Protein AF-A0A2G2Z2H8-F1 (afdb_monomer)

Secondary structure (DSSP, 8-state):
---HHHHHHHHHHHHHHHHHHHHHH-TT--HHHHHHHHHHHHHHHHHHH-TTTTSS--B-TTSPBPP-HHHHHHSTTSHIIIIII----SS---------TTS-TT-----HHHHHHHTHHHHHHHHHHTTS-SSHHHHHHHHHTT-HHHHHHHHHH-

pLDDT: mean 90.85, std 6.6, range [52.53, 97.88]

Nearest PDB structures (foldseek):
  8wa1-assembly1_C  TM=9.603E-01  e=6.132E-18  Nicotiana tabacum
  8wa0-assembly1_C  TM=9.412E-01  e=1.688E-17  Nicotiana tabacum
  8ras-assembly1_D  TM=9.642E-01  e=2.245E-16  Sinapis alba
  8gzh-assembly1_D  TM=9.630E-01  e=4.480E-12  Synechocystis sp. PCC 6803
  8eoe-assembly1_D  TM=9.425E-01  e=5.033E-11  Mycobacterium tuberculosis H37Rv

Organism: Capsicum annuum (NCBI:txid4072)

Foldseek 3Di:
DDALLVVLVVQLVVLVVVLVCVVVVDPDDPVVVSVVSVVSNVLSVCCQAPQPPVVDFDADPVRHGRQHPVNLDPDCVHCCNPPVVDDDDPLDDDDDDDDDPPDDPVDDDDDPVSLCRSCVVQLLVQCVVVVVAVDSVRSVVCVVVVPVSSVVSSVVVD

Structure (mmCIF, N/CA/C/O backbone):
data_AF-A0A2G2Z2H8-F1
#
_entry.id   AF-A0A2G2Z2H8-F1
#
loop_
_atom_site.group_PDB
_atom_site.id
_atom_site.type_symbol
_atom_site.label_atom_id
_atom_site.label_alt_id
_atom_site.label_comp_id
_atom_site.label_asym_id
_atom_site.label_entity_id
_atom_site.label_seq_id
_atom_site.pdbx_PDB_ins_code
_atom_site.Cartn_x
_atom_site.Cartn_y
_atom_site.Cartn_z
_atom_site.occupancy
_atom_site.B_iso_or_equiv
_atom_site.auth_seq_id
_atom_site.auth_comp_id
_atom_site.auth_asym_id
_atom_site.auth_atom_id
_atom_site.pdbx_PDB_model_num
ATOM 1 N N . MET A 1 1 ? 16.746 -1.429 -2.600 1.00 52.53 1 MET A N 1
ATOM 2 C CA . MET A 1 1 ? 16.204 -2.271 -3.688 1.00 52.53 1 MET A CA 1
ATOM 3 C C . MET A 1 1 ? 15.647 -1.348 -4.754 1.00 52.53 1 MET A C 1
ATOM 5 O O . MET A 1 1 ? 14.758 -0.568 -4.442 1.00 52.53 1 MET A O 1
ATOM 9 N N . SER A 1 2 ? 16.244 -1.333 -5.947 1.00 74.31 2 SER A N 1
ATOM 10 C CA . SER A 1 2 ? 15.765 -0.503 -7.063 1.00 74.31 2 SER A CA 1
ATOM 11 C C . SER A 1 2 ? 14.522 -1.150 -7.677 1.00 74.31 2 SER A C 1
ATOM 13 O O . SER A 1 2 ? 14.446 -2.376 -7.713 1.00 74.31 2 SER A O 1
ATOM 15 N N . SER A 1 3 ? 13.543 -0.361 -8.124 1.00 88.50 3 SER A N 1
ATOM 16 C CA . SER A 1 3 ? 12.382 -0.909 -8.832 1.00 88.50 3 SER A CA 1
ATOM 17 C C . SER A 1 3 ? 12.806 -1.510 -10.178 1.00 88.50 3 SER A C 1
ATOM 19 O O . SER A 1 3 ? 13.780 -1.056 -10.780 1.00 88.50 3 SER A O 1
ATOM 21 N N . ASP A 1 4 ? 12.052 -2.498 -10.668 1.00 91.94 4 ASP A N 1
ATOM 22 C CA . ASP A 1 4 ? 12.269 -3.089 -11.999 1.00 91.94 4 ASP A CA 1
ATOM 23 C C . ASP A 1 4 ? 12.247 -1.994 -13.093 1.00 91.94 4 ASP A C 1
ATOM 25 O O . ASP A 1 4 ? 13.090 -1.980 -13.985 1.00 91.94 4 ASP A O 1
ATOM 29 N N . ILE A 1 5 ? 11.363 -0.997 -12.946 1.00 94.06 5 ILE A N 1
ATOM 30 C CA . ILE A 1 5 ? 11.246 0.177 -13.828 1.00 94.06 5 ILE A CA 1
ATOM 31 C C . ILE A 1 5 ? 12.545 0.989 -13.879 1.00 94.06 5 ILE A C 1
ATOM 33 O O . ILE A 1 5 ? 12.973 1.397 -14.954 1.00 94.06 5 ILE A O 1
ATOM 37 N N . ASN A 1 6 ? 13.198 1.217 -12.737 1.00 94.94 6 ASN A N 1
ATOM 38 C CA . ASN A 1 6 ? 14.450 1.974 -12.699 1.00 94.94 6 ASN A CA 1
ATOM 39 C C . ASN A 1 6 ? 15.567 1.262 -13.470 1.00 94.94 6 ASN A C 1
ATOM 41 O O . ASN A 1 6 ? 16.405 1.924 -14.077 1.00 94.94 6 ASN A O 1
ATOM 45 N N . GLU A 1 7 ? 15.592 -0.071 -13.444 1.00 93.75 7 GLU A N 1
ATOM 46 C CA . GLU A 1 7 ? 16.585 -0.846 -14.187 1.00 93.75 7 GLU A CA 1
ATOM 47 C C . GLU A 1 7 ? 16.336 -0.768 -15.699 1.00 93.75 7 GLU A C 1
ATOM 49 O O . GLU A 1 7 ? 17.261 -0.512 -16.472 1.00 93.75 7 GLU A O 1
ATOM 54 N N . LEU A 1 8 ? 15.071 -0.863 -16.116 1.00 94.88 8 LEU A N 1
ATOM 55 C CA . LEU A 1 8 ? 14.672 -0.646 -17.508 1.00 94.88 8 LEU A CA 1
ATOM 56 C C . LEU A 1 8 ? 15.008 0.785 -17.978 1.00 94.88 8 LEU A C 1
ATOM 58 O O . LEU A 1 8 ? 15.572 0.960 -19.057 1.00 94.88 8 LEU A O 1
ATOM 62 N N . TYR A 1 9 ? 14.779 1.806 -17.144 1.00 96.50 9 TYR A N 1
ATOM 63 C CA . TYR A 1 9 ? 15.171 3.190 -17.445 1.00 96.50 9 TYR A CA 1
ATOM 64 C C . TYR A 1 9 ? 16.679 3.370 -17.600 1.00 96.50 9 TYR A C 1
ATOM 66 O O . TYR A 1 9 ? 17.123 4.017 -18.548 1.00 96.50 9 TYR A O 1
ATOM 74 N N . ARG A 1 10 ? 17.483 2.805 -16.691 1.00 96.38 10 ARG A N 1
ATOM 75 C CA . ARG A 1 10 ? 18.950 2.872 -16.791 1.00 96.38 10 ARG A CA 1
ATOM 76 C C . ARG A 1 10 ? 19.442 2.300 -18.109 1.00 96.38 10 ARG A C 1
ATOM 78 O O . ARG A 1 10 ? 20.347 2.869 -18.711 1.00 96.38 10 ARG A O 1
ATOM 85 N N . ARG A 1 11 ? 18.828 1.213 -18.576 1.00 94.56 11 ARG A N 1
ATOM 86 C CA . ARG A 1 11 ? 19.159 0.607 -19.865 1.00 94.56 11 ARG A CA 1
ATOM 87 C C . ARG A 1 11 ? 18.831 1.527 -21.036 1.00 94.56 11 ARG A C 1
ATOM 89 O O . ARG A 1 11 ? 19.680 1.680 -21.908 1.00 94.56 11 ARG A O 1
ATOM 96 N N . VAL A 1 12 ? 17.658 2.163 -21.040 1.00 97.19 12 VAL A N 1
ATOM 97 C CA . VAL A 1 12 ? 17.295 3.157 -22.067 1.00 97.19 12 VAL A CA 1
ATOM 98 C C . VAL A 1 12 ? 18.308 4.302 -22.088 1.00 97.19 12 VAL A C 1
ATOM 100 O O . VAL A 1 12 ? 18.856 4.612 -23.142 1.00 97.19 12 VAL A O 1
ATOM 103 N N . ILE A 1 13 ? 18.626 4.872 -20.922 1.00 97.88 13 ILE A N 1
ATOM 104 C CA . ILE A 1 13 ? 19.599 5.968 -20.794 1.00 97.88 13 ILE A CA 1
ATOM 105 C C . ILE A 1 13 ? 20.975 5.531 -21.305 1.00 97.88 13 ILE A C 1
ATOM 107 O O . ILE A 1 13 ? 21.592 6.235 -22.098 1.00 97.88 13 ILE A O 1
ATOM 111 N N . TYR A 1 14 ? 21.443 4.352 -20.897 1.00 97.50 14 TYR A N 1
ATOM 112 C CA . TYR A 1 14 ? 22.733 3.819 -21.322 1.00 97.50 14 TYR A CA 1
ATOM 113 C C . TYR A 1 14 ? 22.812 3.635 -22.844 1.00 97.50 14 TYR A C 1
ATOM 115 O O . TYR A 1 14 ? 23.786 4.064 -23.465 1.00 97.50 14 TYR A O 1
ATOM 123 N N . ARG A 1 15 ? 21.783 3.042 -23.466 1.00 97.31 15 ARG A N 1
ATOM 124 C CA . ARG A 1 15 ? 21.733 2.851 -24.925 1.00 97.31 15 ARG A CA 1
ATOM 125 C C . ARG A 1 15 ? 21.665 4.182 -25.669 1.00 97.31 15 ARG A C 1
ATOM 127 O O . ARG A 1 15 ? 22.382 4.356 -26.648 1.00 97.31 15 ARG A O 1
ATOM 134 N N . ASN A 1 16 ? 20.876 5.132 -25.172 1.00 97.56 16 ASN A N 1
ATOM 135 C CA . ASN A 1 16 ? 20.762 6.460 -25.768 1.00 97.56 16 ASN A CA 1
ATOM 136 C C . ASN A 1 16 ? 22.078 7.250 -25.695 1.00 97.56 16 ASN A C 1
ATOM 138 O O . ASN A 1 16 ? 22.490 7.857 -26.682 1.00 97.56 16 ASN A O 1
ATOM 142 N N . ASN A 1 17 ? 22.765 7.211 -24.551 1.00 96.94 17 ASN A N 1
ATOM 143 C CA . ASN A 1 17 ? 24.071 7.854 -24.402 1.00 96.94 17 ASN A CA 1
ATOM 144 C C . ASN A 1 17 ? 25.107 7.195 -25.319 1.00 96.94 17 ASN A C 1
ATOM 146 O O . ASN A 1 17 ? 25.821 7.897 -26.019 1.00 96.94 17 ASN A O 1
ATOM 150 N N . THR A 1 18 ? 25.101 5.860 -25.415 1.00 94.44 18 THR A N 1
ATOM 151 C CA . THR A 1 18 ? 25.973 5.119 -26.345 1.00 94.44 18 THR A CA 1
ATOM 152 C C . THR A 1 18 ? 25.752 5.548 -27.800 1.00 94.44 18 THR A C 1
ATOM 154 O O . THR A 1 18 ? 26.717 5.783 -28.523 1.00 94.44 18 THR A O 1
ATOM 157 N N . LEU A 1 19 ? 24.494 5.685 -28.237 1.00 94.56 19 LEU A N 1
ATOM 158 C CA . LEU A 1 19 ? 24.161 6.176 -29.579 1.00 94.56 19 LEU A CA 1
ATOM 159 C C . LEU A 1 19 ? 24.604 7.636 -29.776 1.00 94.56 19 LEU A C 1
ATOM 161 O O . LEU A 1 19 ? 25.165 7.974 -30.814 1.00 94.56 19 LEU A O 1
ATOM 165 N N . THR A 1 20 ? 24.396 8.494 -28.777 1.00 93.56 20 THR A N 1
ATOM 166 C CA . THR A 1 20 ? 24.801 9.910 -28.824 1.00 93.56 20 THR A CA 1
ATOM 167 C C . THR A 1 20 ? 26.322 10.060 -28.935 1.00 93.56 20 THR A C 1
ATOM 169 O O . THR A 1 20 ? 26.815 10.814 -29.777 1.00 93.56 20 THR A O 1
ATOM 172 N N . ASP A 1 21 ? 27.079 9.307 -28.137 1.00 91.50 21 ASP A N 1
ATOM 173 C CA . ASP A 1 21 ? 28.545 9.294 -28.159 1.00 91.50 21 ASP A CA 1
ATOM 174 C C . ASP A 1 21 ? 29.072 8.791 -29.511 1.00 91.50 21 ASP A C 1
ATOM 176 O O . ASP A 1 21 ? 30.033 9.336 -30.059 1.00 91.50 21 ASP A O 1
ATOM 180 N N . LEU A 1 22 ? 28.399 7.795 -30.096 1.00 89.81 22 LEU A N 1
ATOM 181 C CA . LEU A 1 22 ? 28.715 7.266 -31.420 1.00 89.81 22 LEU A CA 1
ATOM 182 C C . LEU A 1 22 ? 28.506 8.314 -32.524 1.00 89.81 22 LEU A C 1
ATOM 184 O O . LEU A 1 22 ? 29.362 8.494 -33.387 1.00 89.81 22 LEU A O 1
ATOM 188 N N . LEU A 1 23 ? 27.387 9.036 -32.491 1.00 88.56 23 LEU A N 1
ATOM 189 C CA . LEU A 1 23 ? 27.087 10.073 -33.482 1.00 88.56 23 LEU A CA 1
ATOM 190 C C . LEU A 1 23 ? 28.024 11.286 -33.369 1.00 88.56 23 LEU A C 1
ATOM 192 O O . LEU A 1 23 ? 28.336 11.917 -34.378 1.00 88.56 23 LEU A O 1
ATOM 196 N N . THR A 1 24 ? 28.481 11.617 -32.159 1.00 87.25 24 THR A N 1
ATOM 197 C CA . THR A 1 24 ? 29.351 12.780 -31.910 1.00 87.25 24 THR A CA 1
ATOM 198 C C . THR A 1 24 ? 30.831 12.495 -32.157 1.00 87.25 24 THR A C 1
ATOM 200 O O . THR A 1 24 ? 31.551 13.380 -32.621 1.00 87.25 24 THR A O 1
ATOM 203 N N . THR A 1 25 ? 31.296 11.275 -31.886 1.00 79.69 25 THR A N 1
ATOM 204 C CA . THR A 1 25 ? 32.726 10.933 -31.953 1.00 79.69 25 THR A CA 1
ATOM 205 C C . THR A 1 25 ? 33.174 10.537 -33.361 1.00 79.69 25 THR A C 1
ATOM 207 O O . THR A 1 25 ? 34.309 10.826 -33.748 1.00 79.69 25 THR A O 1
ATOM 210 N N . SER A 1 26 ? 32.318 9.899 -34.165 1.00 69.50 26 SER A N 1
ATOM 211 C CA . SER A 1 26 ? 32.738 9.312 -35.445 1.00 69.50 26 SER A CA 1
ATOM 212 C C . SER A 1 26 ? 32.097 9.981 -36.665 1.00 69.50 26 SER A C 1
ATOM 214 O O . SER A 1 26 ? 31.003 9.645 -37.115 1.00 69.50 26 SER A O 1
ATOM 216 N N . ARG A 1 27 ? 32.869 10.886 -37.287 1.00 65.62 27 ARG A N 1
ATOM 217 C CA . ARG A 1 27 ? 32.552 11.609 -38.539 1.00 65.62 27 ARG A CA 1
ATOM 218 C C . ARG A 1 27 ? 32.346 10.694 -39.764 1.00 65.62 27 ARG A C 1
ATOM 220 O O . ARG A 1 27 ? 31.878 11.157 -40.797 1.00 65.62 27 ARG A O 1
ATOM 227 N N . SER A 1 28 ? 32.704 9.413 -39.655 1.00 70.25 28 SER A N 1
ATOM 228 C CA . SER A 1 28 ? 32.631 8.392 -40.709 1.00 70.25 28 SER A CA 1
ATOM 229 C C . SER A 1 28 ? 32.028 7.074 -40.200 1.00 70.25 28 SER A C 1
ATOM 231 O O . SER A 1 28 ? 32.489 5.996 -40.576 1.00 70.25 28 SER A O 1
ATOM 233 N N . THR A 1 29 ? 31.055 7.135 -39.287 1.00 76.62 29 THR A N 1
ATOM 234 C CA . THR A 1 29 ? 30.386 5.917 -38.801 1.00 76.62 29 THR A CA 1
ATOM 235 C C . THR A 1 29 ? 29.575 5.281 -39.932 1.00 76.62 29 THR A C 1
ATOM 237 O O . THR A 1 29 ? 28.762 5.982 -40.539 1.00 76.62 29 THR A O 1
ATOM 240 N N . PRO A 1 30 ? 29.742 3.979 -40.227 1.00 86.12 30 PRO A N 1
ATOM 241 C CA . PRO A 1 30 ? 28.890 3.294 -41.191 1.00 86.12 30 PRO A CA 1
ATOM 242 C C . PRO A 1 30 ? 27.418 3.372 -40.771 1.00 86.12 30 PRO A C 1
ATOM 244 O O . PRO A 1 30 ? 27.093 3.107 -39.611 1.00 86.12 30 PRO A O 1
ATOM 247 N N . GLY A 1 31 ? 26.524 3.689 -41.712 1.00 85.50 31 GLY A N 1
ATOM 248 C CA . GLY A 1 31 ? 25.087 3.809 -41.432 1.00 85.50 31 GLY A CA 1
ATOM 249 C C . GLY A 1 31 ? 24.481 2.535 -40.835 1.00 85.50 31 GLY A C 1
ATOM 250 O O . GLY A 1 31 ? 23.651 2.611 -39.938 1.00 85.50 31 GLY A O 1
ATOM 251 N N . GLU A 1 32 ? 24.969 1.360 -41.240 1.00 88.62 32 GLU A N 1
ATOM 252 C CA . GLU A 1 32 ? 24.554 0.064 -40.682 1.00 88.62 32 GLU A CA 1
ATOM 253 C C . GLU A 1 32 ? 24.781 -0.031 -39.168 1.00 88.62 32 GLU A C 1
ATOM 255 O O . GLU A 1 32 ? 23.958 -0.580 -38.436 1.00 88.62 32 GLU A O 1
ATOM 260 N N . LEU A 1 33 ? 25.886 0.532 -38.677 1.00 88.44 33 LEU A N 1
ATOM 261 C CA . LEU A 1 33 ? 26.219 0.485 -37.260 1.00 88.44 33 LEU A CA 1
ATOM 262 C C . LEU A 1 33 ? 25.338 1.441 -36.445 1.00 88.44 33 LEU A C 1
ATOM 264 O O . LEU A 1 33 ? 24.953 1.104 -35.325 1.00 88.44 33 LEU A O 1
ATOM 268 N N . VAL A 1 34 ? 24.965 2.584 -37.027 1.00 90.25 34 VAL A N 1
ATOM 269 C CA . VAL A 1 34 ? 23.974 3.504 -36.446 1.00 90.25 34 VAL A CA 1
ATOM 270 C C . VAL A 1 34 ? 22.613 2.815 -36.346 1.00 90.25 34 VAL A C 1
ATOM 272 O O . VAL A 1 34 ? 22.058 2.745 -35.253 1.00 90.25 34 VAL A O 1
ATOM 275 N N . MET A 1 35 ? 22.142 2.198 -37.435 1.00 91.94 35 MET A N 1
ATOM 276 C CA . MET A 1 35 ? 20.877 1.448 -37.467 1.00 91.94 35 MET A CA 1
ATOM 277 C C . MET A 1 35 ? 20.832 0.336 -36.407 1.00 91.94 35 MET A C 1
ATOM 279 O O . MET A 1 35 ? 19.809 0.122 -35.755 1.00 91.94 35 MET A O 1
ATOM 283 N N . CYS A 1 36 ? 21.950 -0.364 -36.186 1.00 93.12 36 CYS A N 1
ATOM 284 C CA . CYS A 1 36 ? 22.059 -1.363 -35.121 1.00 93.12 36 CYS A CA 1
ATOM 285 C C . CYS A 1 36 ? 21.905 -0.753 -33.717 1.00 93.12 36 CYS A C 1
ATOM 287 O O . CYS A 1 36 ? 21.231 -1.342 -32.873 1.00 93.12 36 CYS A O 1
ATOM 289 N N . GLN A 1 37 ? 22.505 0.411 -33.444 1.00 93.81 37 GLN A N 1
ATOM 290 C CA . GLN A 1 37 ? 22.363 1.082 -32.144 1.00 93.81 37 GLN A CA 1
ATOM 291 C C . GLN A 1 37 ? 20.958 1.660 -31.943 1.00 93.81 37 GLN A C 1
ATOM 293 O O . GLN A 1 37 ? 20.397 1.516 -30.858 1.00 93.81 37 GLN A O 1
ATOM 298 N N . GLU A 1 38 ? 20.361 2.242 -32.983 1.00 95.06 38 GLU A N 1
ATOM 299 C CA . GLU A 1 38 ? 18.968 2.705 -32.964 1.00 95.06 38 GLU A CA 1
ATOM 300 C C . GLU A 1 38 ? 18.009 1.560 -32.633 1.00 95.06 38 GLU A C 1
ATOM 302 O O . GLU A 1 38 ? 17.154 1.702 -31.757 1.00 95.06 38 GLU A O 1
ATOM 307 N N . LYS A 1 39 ? 18.212 0.381 -33.237 1.00 94.62 39 LYS A N 1
ATOM 308 C CA . LYS A 1 39 ? 17.435 -0.821 -32.914 1.00 94.62 39 LYS A CA 1
ATOM 309 C C . LYS A 1 39 ? 17.558 -1.209 -31.437 1.00 94.62 39 LYS A C 1
ATOM 311 O O . LYS A 1 39 ? 16.550 -1.501 -30.804 1.00 94.62 39 LYS A O 1
ATOM 316 N N . LEU A 1 40 ? 18.759 -1.162 -30.857 1.00 94.50 40 LEU A N 1
ATOM 317 C CA . LEU A 1 40 ? 18.963 -1.473 -29.434 1.00 94.50 40 LEU A CA 1
ATOM 318 C C . LEU A 1 40 ? 18.294 -0.457 -28.495 1.00 94.50 40 LEU A C 1
ATOM 320 O O . LEU A 1 40 ? 17.874 -0.828 -27.394 1.00 94.50 40 LEU A O 1
ATOM 324 N N . VAL A 1 41 ? 18.214 0.815 -28.896 1.00 96.25 41 VAL A N 1
ATOM 325 C CA . VAL A 1 41 ? 17.449 1.836 -28.163 1.00 96.25 41 VAL A CA 1
ATOM 326 C C . VAL A 1 41 ? 15.954 1.534 -28.260 1.00 96.25 41 VAL A C 1
ATOM 328 O O . VAL A 1 41 ? 15.287 1.525 -27.226 1.00 96.25 41 VAL A O 1
ATOM 331 N N . GLN A 1 42 ? 15.446 1.213 -29.454 1.00 95.06 42 GLN A N 1
ATOM 332 C CA . GLN A 1 42 ? 14.044 0.840 -29.659 1.00 95.06 42 GLN A CA 1
ATOM 333 C C . GLN A 1 42 ? 13.658 -0.370 -28.801 1.00 95.06 42 GLN A C 1
ATOM 335 O O . GLN A 1 42 ? 12.697 -0.298 -28.044 1.00 95.06 42 GLN A O 1
ATOM 340 N N . GLU A 1 43 ? 14.454 -1.441 -28.825 1.00 93.69 43 GLU A N 1
ATOM 341 C CA . GLU A 1 43 ? 14.233 -2.634 -27.997 1.00 93.69 43 GLU A CA 1
ATOM 342 C C . GLU A 1 43 ? 14.213 -2.304 -26.496 1.00 93.69 43 GLU A C 1
ATOM 344 O O . GLU A 1 43 ? 13.396 -2.839 -25.743 1.00 93.69 43 GLU A O 1
ATOM 349 N N . ALA A 1 44 ? 15.085 -1.400 -26.035 1.00 94.50 44 ALA A N 1
ATOM 350 C CA . ALA A 1 44 ? 15.096 -0.973 -24.638 1.00 94.50 44 ALA A CA 1
ATOM 351 C C . ALA A 1 44 ? 13.828 -0.186 -24.257 1.00 94.50 44 ALA A C 1
ATOM 353 O O . ALA A 1 44 ? 13.310 -0.374 -23.153 1.00 94.50 44 ALA A O 1
ATOM 354 N N . VAL A 1 45 ? 13.324 0.669 -25.153 1.00 96.00 45 VAL A N 1
ATOM 355 C CA . VAL A 1 45 ? 12.082 1.432 -24.949 1.00 96.00 45 VAL A CA 1
ATOM 356 C C . VAL A 1 45 ? 10.862 0.511 -24.989 1.00 96.00 45 VAL A C 1
ATOM 358 O O . VAL A 1 45 ? 10.023 0.597 -24.091 1.00 96.00 45 VAL A O 1
ATOM 361 N N . ASP A 1 46 ? 10.798 -0.413 -25.949 1.00 94.94 46 ASP A N 1
ATOM 362 C CA . ASP A 1 46 ? 9.732 -1.417 -26.043 1.00 94.94 46 ASP A CA 1
ATOM 363 C C . ASP A 1 46 ? 9.659 -2.227 -24.746 1.00 94.94 46 ASP A C 1
ATOM 365 O O . ASP A 1 46 ? 8.603 -2.315 -24.131 1.00 94.94 46 ASP A O 1
ATOM 369 N N . THR A 1 47 ? 10.806 -2.712 -24.255 1.00 94.44 47 THR A N 1
ATOM 370 C CA . THR A 1 47 ? 10.895 -3.465 -22.992 1.00 94.44 47 THR A CA 1
ATOM 371 C C . THR A 1 47 ? 10.397 -2.652 -21.787 1.00 94.44 47 THR A C 1
ATOM 373 O O . THR A 1 47 ? 9.757 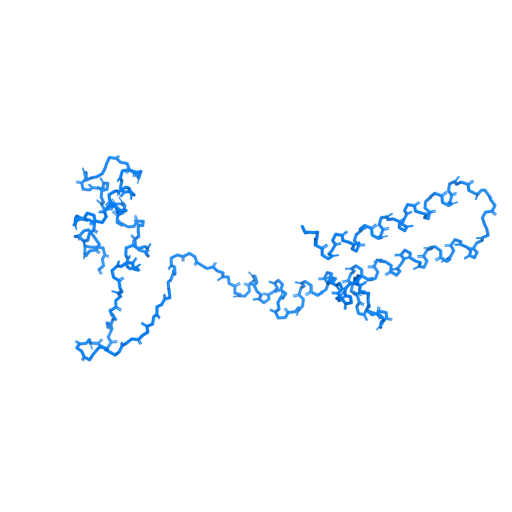-3.196 -20.881 1.00 94.44 47 THR A O 1
ATOM 376 N N . LEU A 1 48 ? 10.691 -1.346 -21.744 1.00 95.31 48 LEU A N 1
ATOM 377 C CA . LEU A 1 48 ? 10.247 -0.447 -20.674 1.00 95.31 48 LEU A CA 1
ATOM 378 C C . LEU A 1 48 ? 8.719 -0.277 -20.669 1.00 95.31 48 LEU A C 1
ATOM 380 O O . LEU A 1 48 ? 8.102 -0.299 -19.596 1.00 95.31 48 LEU A O 1
ATOM 384 N N . LEU A 1 49 ? 8.116 -0.104 -21.847 1.00 94.94 49 LEU A N 1
ATOM 385 C CA . LEU A 1 49 ? 6.674 0.096 -22.004 1.00 94.94 49 LEU A CA 1
ATOM 386 C C . LEU A 1 49 ? 5.904 -1.212 -21.814 1.00 94.94 49 LEU A C 1
ATOM 388 O O . LEU A 1 49 ? 4.989 -1.279 -20.988 1.00 94.94 49 LEU A O 1
ATOM 392 N N . ASP A 1 50 ? 6.311 -2.254 -22.528 1.00 93.62 50 ASP A N 1
ATOM 393 C CA . ASP A 1 50 ? 5.770 -3.600 -22.431 1.00 93.62 50 ASP A CA 1
ATOM 394 C C . ASP A 1 50 ? 6.829 -4.649 -22.811 1.00 93.62 50 ASP A C 1
ATOM 396 O O . ASP A 1 50 ? 7.122 -4.926 -23.974 1.00 93.62 50 ASP A O 1
ATOM 400 N N . ASN A 1 51 ? 7.359 -5.295 -21.773 1.00 91.56 51 ASN A N 1
ATOM 401 C CA . ASN A 1 51 ? 8.366 -6.351 -21.865 1.00 91.56 51 ASN A CA 1
ATOM 402 C C . ASN A 1 51 ? 7.882 -7.583 -22.663 1.00 91.56 51 ASN A C 1
ATOM 404 O O . ASN A 1 51 ? 8.696 -8.424 -23.030 1.00 91.56 51 ASN A O 1
ATOM 408 N N . GLY A 1 52 ? 6.577 -7.718 -22.932 1.00 86.19 52 GLY A N 1
ATOM 409 C CA . GLY A 1 52 ? 5.994 -8.834 -23.678 1.00 86.19 52 GLY A CA 1
ATOM 410 C C . GLY A 1 52 ? 5.955 -8.672 -25.200 1.00 86.19 52 GLY A C 1
ATOM 411 O O . GLY A 1 52 ? 5.851 -9.687 -25.890 1.00 86.19 52 GLY A O 1
ATOM 412 N N . ILE A 1 53 ? 6.063 -7.450 -25.740 1.00 82.81 53 ILE A N 1
ATOM 413 C CA . ILE A 1 53 ? 5.771 -7.174 -27.165 1.00 82.81 53 ILE A CA 1
ATOM 414 C C . ILE A 1 53 ? 6.683 -7.959 -28.112 1.00 82.81 53 ILE A C 1
ATOM 416 O O . ILE A 1 53 ? 6.225 -8.497 -29.117 1.00 82.81 53 ILE A O 1
ATOM 420 N N . GLN A 1 54 ? 7.973 -8.054 -27.794 1.00 75.75 54 GLN A N 1
ATOM 421 C CA . GLN A 1 54 ? 8.965 -8.678 -28.675 1.00 75.75 54 GLN A CA 1
ATOM 422 C C . GLN A 1 54 ? 9.063 -10.208 -28.514 1.00 75.75 54 GLN A C 1
ATOM 424 O O . GLN A 1 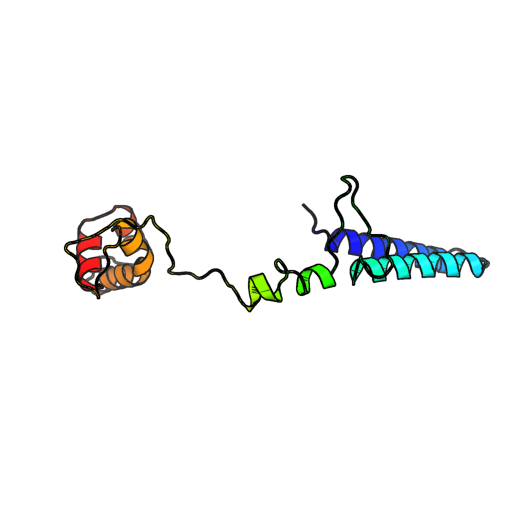54 ? 9.946 -10.842 -29.090 1.00 75.75 54 GLN A O 1
ATOM 429 N N . GLY A 1 55 ? 8.186 -10.828 -27.715 1.00 76.19 55 GLY A N 1
ATOM 430 C CA . GLY A 1 55 ? 8.148 -12.276 -27.470 1.00 76.19 55 GLY A CA 1
ATOM 431 C C . GLY A 1 55 ? 9.240 -12.803 -26.527 1.00 76.19 55 GLY A C 1
ATOM 432 O O . GLY A 1 55 ? 8.982 -13.727 -25.752 1.00 76.19 55 GLY A O 1
ATOM 433 N N . GLN A 1 56 ? 10.439 -12.209 -26.520 1.00 83.31 56 GLN A N 1
ATOM 434 C CA . GLN A 1 56 ? 11.496 -12.542 -25.564 1.00 83.31 56 GLN A CA 1
ATOM 435 C C . GLN A 1 56 ? 11.447 -11.624 -24.338 1.00 83.31 56 GLN A C 1
ATOM 437 O O . GLN A 1 56 ? 11.915 -10.491 -24.364 1.00 83.31 56 GLN A O 1
ATOM 442 N N . LEU A 1 57 ? 10.937 -12.160 -23.228 1.00 88.56 57 LEU A N 1
ATOM 443 C CA . LEU A 1 57 ? 10.879 -11.446 -21.954 1.00 88.56 57 LEU A CA 1
ATOM 444 C C . LEU A 1 57 ? 12.281 -11.183 -21.398 1.00 88.56 57 LEU A C 1
ATOM 446 O O . LEU A 1 57 ? 13.044 -12.120 -21.136 1.00 88.56 57 LEU A O 1
ATOM 450 N N . MET A 1 58 ? 12.578 -9.921 -21.117 1.00 88.19 58 MET A N 1
ATOM 451 C CA . MET A 1 58 ? 13.802 -9.527 -20.439 1.00 88.19 58 MET A CA 1
ATOM 452 C C . MET A 1 58 ? 13.754 -9.914 -18.955 1.00 88.19 58 MET A C 1
ATOM 454 O O . MET A 1 58 ? 12.756 -9.689 -18.257 1.00 88.19 58 MET A O 1
ATOM 458 N N . ARG A 1 59 ? 14.855 -10.497 -18.471 1.00 91.94 59 ARG A N 1
ATOM 459 C CA . ARG A 1 59 ? 15.002 -11.035 -17.113 1.00 91.94 59 ARG A CA 1
ATOM 460 C C . ARG A 1 59 ? 16.240 -10.478 -16.425 1.00 91.94 59 ARG A C 1
ATOM 462 O O . ARG A 1 59 ? 17.192 -10.078 -17.094 1.00 91.94 59 ARG A O 1
ATOM 469 N N . ASP A 1 60 ? 16.213 -10.468 -15.101 1.00 88.94 60 ASP A N 1
ATOM 470 C CA . ASP A 1 60 ? 17.368 -10.147 -14.271 1.00 88.94 60 ASP A CA 1
ATOM 471 C C . ASP A 1 60 ? 18.353 -11.330 -14.164 1.00 88.94 60 ASP A C 1
ATOM 473 O O . ASP A 1 60 ? 18.126 -12.420 -14.700 1.00 88.94 60 ASP A O 1
ATOM 477 N N . GLY A 1 61 ? 19.457 -11.126 -13.437 1.00 86.88 61 GLY A N 1
ATOM 478 C CA . GLY A 1 61 ? 20.463 -12.167 -13.184 1.00 86.88 61 GLY A CA 1
ATOM 479 C C . GLY A 1 61 ? 19.957 -13.362 -12.362 1.00 86.88 61 GLY A C 1
ATOM 480 O O . GLY A 1 61 ? 20.616 -14.397 -12.325 1.00 86.88 61 GLY A O 1
ATOM 481 N N . HIS A 1 62 ? 18.782 -13.252 -11.739 1.00 90.31 62 HIS A N 1
ATOM 482 C CA . HIS A 1 62 ? 18.106 -14.325 -11.008 1.00 90.31 62 HIS A CA 1
ATOM 483 C C . HIS A 1 62 ? 16.969 -14.958 -11.822 1.00 90.31 62 HIS A C 1
ATOM 485 O O . HIS A 1 62 ? 16.140 -15.680 -11.266 1.00 90.31 62 HIS A O 1
ATOM 491 N N . ASN A 1 63 ? 16.928 -14.717 -13.138 1.00 88.75 63 ASN A N 1
ATOM 492 C CA . ASN A 1 63 ? 15.916 -15.237 -14.057 1.00 88.75 63 ASN A CA 1
ATOM 493 C C . ASN A 1 63 ? 14.483 -14.743 -13.757 1.00 88.75 63 ASN A C 1
ATOM 495 O O . ASN A 1 63 ? 13.508 -15.313 -14.259 1.00 88.75 63 ASN A O 1
ATOM 499 N N . LYS A 1 64 ? 14.328 -13.677 -12.967 1.00 91.44 64 LYS A N 1
ATOM 500 C CA . LYS A 1 64 ? 13.045 -13.015 -12.723 1.00 91.44 64 LYS A CA 1
ATOM 501 C C . LYS A 1 64 ? 12.773 -12.033 -13.861 1.00 91.44 64 LYS A C 1
ATOM 503 O O . LYS A 1 64 ? 13.610 -11.211 -14.216 1.00 91.44 64 LYS A O 1
ATOM 508 N N . VAL A 1 65 ? 11.569 -12.105 -14.419 1.00 91.88 65 VAL A N 1
ATOM 509 C CA . VAL A 1 65 ? 11.109 -11.196 -15.478 1.00 91.88 65 VAL A CA 1
ATOM 510 C C . VAL A 1 65 ? 10.918 -9.786 -14.914 1.00 91.88 65 VAL A C 1
ATOM 512 O O . VAL A 1 65 ? 10.259 -9.612 -13.883 1.00 91.88 65 VAL A O 1
ATOM 515 N N . TYR A 1 66 ? 11.469 -8.781 -15.598 1.00 92.81 66 TYR A N 1
ATOM 516 C CA . TYR A 1 66 ? 11.250 -7.382 -15.234 1.00 92.81 66 TYR A CA 1
ATOM 517 C C . TYR A 1 66 ? 9.797 -6.972 -15.486 1.00 92.81 66 TYR A C 1
ATOM 519 O O . TYR A 1 66 ? 9.221 -7.290 -16.528 1.00 92.81 66 TYR A O 1
ATOM 527 N N . LYS A 1 67 ? 9.210 -6.231 -14.542 1.00 92.81 67 LYS A N 1
ATOM 528 C CA . LYS A 1 67 ? 7.888 -5.621 -14.714 1.00 92.81 67 LYS A CA 1
ATOM 529 C C . LYS A 1 67 ? 8.000 -4.296 -15.470 1.00 92.81 67 LYS A C 1
ATOM 531 O O . LYS A 1 67 ? 8.627 -3.362 -14.973 1.00 92.81 67 LYS A O 1
ATOM 536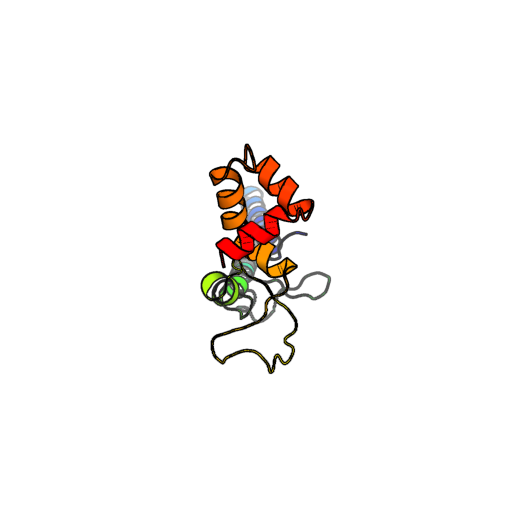 N N . SER A 1 68 ? 7.353 -4.231 -16.629 1.00 93.75 68 SER A N 1
ATOM 537 C CA . SER A 1 68 ? 7.202 -3.021 -17.451 1.00 93.75 68 SER A CA 1
ATOM 538 C C . SER A 1 68 ? 6.063 -2.120 -16.955 1.00 93.75 68 SER A C 1
ATOM 540 O O . SER A 1 68 ? 5.320 -2.491 -16.037 1.00 93.75 68 SER A O 1
ATOM 542 N N . PHE A 1 69 ? 5.883 -0.951 -17.577 1.00 93.38 69 PHE A N 1
ATOM 543 C CA . PHE A 1 69 ? 4.760 -0.056 -17.278 1.00 93.38 69 PHE A CA 1
ATOM 544 C C . PHE A 1 69 ? 3.392 -0.711 -17.483 1.00 93.38 69 PHE A C 1
ATOM 546 O O . PHE A 1 69 ? 2.529 -0.592 -16.611 1.00 93.38 69 PHE A O 1
ATOM 553 N N . SER A 1 70 ? 3.206 -1.451 -18.574 1.00 91.88 70 SER A N 1
ATOM 554 C CA . SER A 1 70 ? 1.938 -2.136 -18.852 1.00 91.88 70 SER A CA 1
ATOM 555 C C . SER A 1 70 ? 1.605 -3.147 -17.750 1.00 91.88 70 SER A C 1
ATOM 557 O O . SER A 1 70 ? 0.492 -3.164 -17.218 1.00 91.88 70 SER A O 1
ATOM 559 N N . ASN A 1 71 ? 2.607 -3.890 -17.256 1.00 89.69 71 ASN A N 1
ATOM 560 C CA . ASN A 1 71 ? 2.405 -4.831 -16.147 1.00 89.69 71 ASN A CA 1
ATOM 561 C C . ASN A 1 71 ? 2.011 -4.145 -14.830 1.00 89.69 71 ASN A C 1
ATOM 563 O O . ASN A 1 71 ? 1.296 -4.747 -14.022 1.00 89.69 71 ASN A O 1
ATOM 567 N N . VAL A 1 72 ? 2.476 -2.914 -14.600 1.00 90.25 72 VAL A N 1
ATOM 568 C CA . VAL A 1 72 ? 2.119 -2.108 -13.419 1.00 90.25 72 VAL A CA 1
ATOM 569 C C . VAL A 1 72 ? 0.648 -1.691 -13.457 1.00 90.25 72 VAL A C 1
ATOM 571 O O . VAL A 1 72 ? 0.068 -1.462 -12.396 1.00 90.25 72 VAL A O 1
ATOM 574 N N . ILE A 1 73 ? 0.030 -1.615 -14.635 1.00 89.25 73 ILE A N 1
ATOM 575 C CA . ILE A 1 73 ? -1.357 -1.169 -14.802 1.00 89.25 73 ILE A CA 1
ATOM 576 C C . ILE A 1 73 ? -2.325 -2.359 -14.873 1.00 89.25 73 ILE A C 1
ATOM 578 O O . ILE A 1 73 ? -3.250 -2.417 -14.064 1.00 89.25 73 ILE A O 1
ATOM 582 N N . GLU A 1 74 ? -2.105 -3.308 -15.785 1.00 84.12 74 GLU A N 1
ATOM 583 C CA . GLU A 1 74 ? -3.121 -4.293 -16.214 1.00 84.12 74 GLU A CA 1
ATOM 584 C C . GLU A 1 74 ? -3.262 -5.528 -15.311 1.00 84.12 74 GLU A C 1
ATOM 586 O O . GLU A 1 74 ? -4.254 -6.253 -15.369 1.00 84.12 74 GLU A O 1
ATOM 591 N N . SER A 1 75 ? -2.279 -5.802 -14.456 1.00 75.69 75 SER A N 1
ATOM 592 C CA . SER A 1 75 ? -2.276 -7.037 -13.665 1.00 75.69 75 SER A CA 1
ATOM 593 C C . SER A 1 75 ? -3.343 -7.033 -12.557 1.00 75.69 75 SER A C 1
ATOM 595 O O . SER A 1 75 ? -3.733 -5.986 -12.045 1.00 75.69 75 SER A O 1
ATOM 597 N N . LYS A 1 76 ? -3.723 -8.217 -12.045 1.00 83.12 76 LYS A N 1
ATOM 598 C CA . LYS A 1 76 ? -4.484 -8.326 -10.776 1.00 83.12 76 LYS A CA 1
ATOM 599 C C . LYS A 1 76 ? -3.761 -7.630 -9.616 1.00 83.12 76 LYS A C 1
ATOM 601 O O . LYS A 1 76 ? -4.412 -7.043 -8.764 1.00 83.12 76 LYS A O 1
ATOM 606 N N . LYS A 1 77 ? -2.422 -7.685 -9.632 1.00 81.69 77 LYS A N 1
ATOM 607 C CA . LYS A 1 77 ? -1.527 -6.918 -8.749 1.00 81.69 77 LYS A CA 1
ATOM 608 C C . LYS A 1 77 ? -1.105 -5.553 -9.319 1.00 81.69 77 LYS A C 1
ATOM 610 O O . LYS A 1 77 ? -0.043 -5.031 -8.997 1.00 81.69 77 LYS A O 1
ATOM 615 N N . GLY A 1 78 ? -1.848 -5.063 -10.302 1.00 85.31 78 GLY A N 1
ATOM 616 C CA . GLY A 1 78 ? -1.635 -3.785 -10.960 1.00 85.31 78 GLY A CA 1
ATOM 617 C C . GLY A 1 78 ? -2.382 -2.677 -10.232 1.00 85.31 78 GLY A C 1
ATOM 618 O O . GLY A 1 78 ? -3.272 -2.923 -9.413 1.00 85.31 78 GLY A O 1
ATOM 619 N N . ARG A 1 79 ? -2.036 -1.432 -10.554 1.00 88.19 79 ARG A N 1
ATOM 620 C CA . ARG A 1 79 ? -2.572 -0.242 -9.884 1.00 88.19 79 ARG A CA 1
ATOM 621 C C . ARG A 1 79 ? -4.086 -0.125 -9.988 1.00 88.19 79 ARG A C 1
ATOM 623 O O . ARG A 1 79 ? -4.709 0.363 -9.050 1.00 88.19 79 ARG A O 1
ATOM 630 N N . PHE A 1 80 ? -4.684 -0.568 -11.091 1.00 86.88 80 PHE A N 1
ATOM 631 C CA . PHE A 1 80 ? -6.130 -0.473 -11.254 1.00 86.88 80 PHE A CA 1
ATOM 632 C C . PHE A 1 80 ? -6.863 -1.311 -10.194 1.00 86.88 80 PHE A C 1
ATOM 634 O O . PHE A 1 80 ? -7.663 -0.791 -9.418 1.00 86.88 80 PHE A O 1
ATOM 641 N N . CYS A 1 81 ? -6.515 -2.591 -10.083 1.00 86.00 81 CYS A N 1
ATOM 642 C CA . CYS A 1 81 ? -7.168 -3.507 -9.154 1.00 86.00 81 CYS A CA 1
ATOM 643 C C . CYS A 1 81 ? -6.752 -3.280 -7.691 1.00 86.00 81 CYS A C 1
ATOM 645 O O . CYS A 1 81 ? -7.616 -3.229 -6.819 1.00 86.00 81 CYS A O 1
ATOM 647 N N . GLU A 1 82 ? -5.455 -3.122 -7.408 1.00 85.69 82 GLU A N 1
ATOM 648 C CA . GLU A 1 82 ? -4.955 -3.038 -6.024 1.00 85.69 82 GLU A CA 1
ATOM 649 C C . GLU A 1 82 ? -5.045 -1.646 -5.400 1.00 85.69 82 GLU A C 1
ATOM 651 O O . GLU A 1 82 ? -4.992 -1.541 -4.179 1.00 85.69 82 GLU A O 1
ATOM 656 N N . THR A 1 83 ? -5.095 -0.578 -6.201 1.00 85.38 83 THR A N 1
ATOM 657 C CA . THR A 1 83 ? -5.018 0.798 -5.681 1.00 85.38 83 THR A CA 1
ATOM 658 C C . THR A 1 83 ? -6.247 1.634 -6.009 1.00 85.38 83 THR A C 1
ATOM 660 O O . THR A 1 83 ? -6.578 2.533 -5.238 1.00 85.38 83 THR A O 1
ATOM 663 N N . LEU A 1 84 ? -6.911 1.403 -7.146 1.00 87.00 84 LEU A N 1
ATOM 664 C CA . LEU A 1 84 ? -8.103 2.176 -7.510 1.00 87.00 84 LEU A CA 1
ATOM 665 C C . LEU A 1 84 ? -9.391 1.515 -7.013 1.00 87.00 84 LEU A C 1
ATOM 667 O O . LEU A 1 84 ? -10.206 2.207 -6.408 1.00 87.00 84 LEU A O 1
ATOM 671 N N . LEU A 1 85 ? -9.561 0.206 -7.229 1.00 90.00 85 LEU A N 1
ATOM 672 C CA . LEU A 1 85 ? -10.775 -0.519 -6.826 1.00 90.00 85 LEU A CA 1
ATOM 673 C C . LEU A 1 85 ? -10.775 -0.931 -5.349 1.00 90.00 85 LEU A C 1
ATOM 675 O O . LEU A 1 85 ? -11.797 -0.820 -4.676 1.00 90.00 85 LEU A O 1
ATOM 679 N N . GLY A 1 86 ? -9.638 -1.412 -4.847 1.00 87.62 86 GLY A N 1
ATOM 680 C CA . GLY A 1 86 ? -9.431 -1.722 -3.435 1.00 87.62 86 GLY A CA 1
ATOM 681 C C . GLY A 1 86 ? -8.456 -0.734 -2.812 1.00 87.62 86 GLY A C 1
ATOM 682 O O . GLY A 1 86 ? -7.474 -0.353 -3.442 1.00 87.62 86 GLY A O 1
ATOM 683 N N . LYS A 1 87 ? -8.715 -0.313 -1.573 1.00 90.75 87 LYS A N 1
ATOM 684 C CA . LYS A 1 87 ? -7.771 0.484 -0.785 1.00 90.75 87 LYS A CA 1
ATOM 685 C C . LYS A 1 87 ? -7.743 -0.013 0.645 1.00 90.75 87 LYS A C 1
ATOM 687 O O . LYS A 1 87 ? -8.759 -0.446 1.182 1.00 90.75 87 LYS A O 1
ATOM 692 N N . GLN A 1 88 ? -6.571 0.086 1.258 1.00 91.81 88 GLN A N 1
ATOM 693 C CA . GLN A 1 88 ? -6.474 -0.016 2.703 1.00 91.81 88 GLN A CA 1
ATOM 694 C C . GLN A 1 88 ? -7.166 1.201 3.322 1.00 91.81 88 GLN A C 1
ATOM 696 O O . GLN A 1 88 ? -6.988 2.324 2.846 1.00 91.81 88 GLN A O 1
ATOM 701 N N . VAL A 1 89 ? -7.983 0.955 4.342 1.00 94.25 89 VAL A N 1
ATOM 702 C CA . VAL A 1 89 ? -8.804 1.975 4.996 1.00 94.25 89 VAL A CA 1
ATOM 703 C C . VAL A 1 89 ? -8.462 2.061 6.477 1.00 94.25 89 VAL A C 1
ATOM 705 O O . VAL A 1 89 ? -8.260 1.039 7.138 1.00 94.25 89 VAL A O 1
ATOM 708 N N . ASP A 1 90 ? -8.415 3.288 6.987 1.00 95.25 90 ASP A N 1
ATOM 709 C CA . ASP A 1 90 ? -8.307 3.559 8.419 1.00 95.25 90 ASP A CA 1
ATOM 710 C C . ASP A 1 90 ? -9.622 3.223 9.137 1.00 95.25 90 ASP A C 1
ATOM 712 O O . ASP A 1 90 ? -10.653 3.005 8.498 1.00 95.25 90 ASP A O 1
ATOM 716 N N . TYR A 1 91 ? -9.589 3.188 10.473 1.00 94.38 91 TYR A N 1
ATOM 717 C CA . TYR A 1 91 ? -10.740 2.815 11.310 1.00 94.38 91 TYR A CA 1
ATOM 718 C C . TYR A 1 91 ? -11.31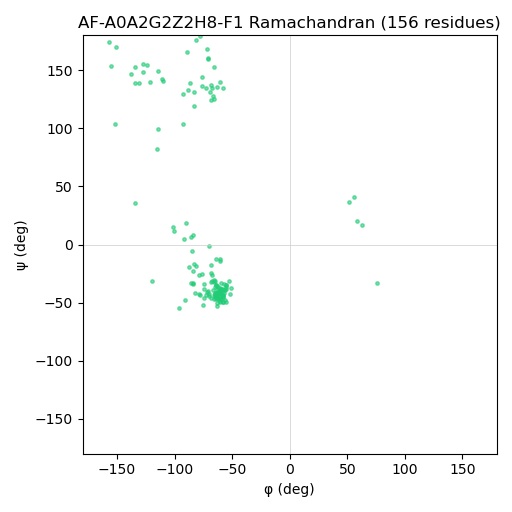3 1.434 10.950 1.00 94.38 91 TYR A C 1
ATOM 720 O O . TYR A 1 91 ? -12.525 1.228 10.905 1.00 94.38 91 TYR A O 1
ATOM 728 N N . SER A 1 92 ? -10.421 0.479 10.684 1.00 95.44 92 SER A N 1
ATOM 729 C CA . SER A 1 92 ? -10.754 -0.914 10.395 1.00 95.44 92 SER A CA 1
ATOM 730 C C . SER A 1 92 ? -10.027 -1.861 11.352 1.00 95.44 92 SER A C 1
ATOM 732 O O . SER A 1 92 ? -8.988 -1.525 11.919 1.00 95.44 92 SER A O 1
ATOM 734 N N . GLY A 1 93 ? -10.594 -3.049 11.562 1.00 94.06 93 GLY A N 1
ATOM 735 C CA . GLY A 1 93 ? -10.035 -4.072 12.441 1.00 94.06 93 GLY A CA 1
ATOM 736 C C . GLY A 1 93 ? -10.509 -5.466 12.044 1.00 94.06 93 GLY A C 1
ATOM 737 O O . GLY A 1 93 ? -11.581 -5.622 11.462 1.00 94.06 93 GLY A O 1
ATOM 738 N N . CYS A 1 94 ? -9.704 -6.479 12.364 1.00 95.06 94 CYS A N 1
ATOM 739 C CA . CYS A 1 94 ? -9.995 -7.882 12.074 1.00 95.06 94 CYS A CA 1
ATOM 740 C C . CYS A 1 94 ? -9.792 -8.727 13.337 1.00 95.06 94 CYS A C 1
ATOM 742 O O . CYS A 1 94 ? -8.822 -8.527 14.065 1.00 95.06 94 CYS A O 1
ATOM 744 N N . SER A 1 95 ? -10.686 -9.687 13.580 1.00 95.56 95 SER A N 1
ATOM 745 C CA . SER A 1 95 ? -10.586 -10.642 14.689 1.00 95.56 95 SER A CA 1
ATOM 746 C C . SER A 1 95 ? -11.251 -11.974 14.333 1.00 95.56 95 SER A C 1
ATOM 748 O O . SER A 1 95 ? -11.932 -12.088 13.313 1.00 95.56 95 SER A O 1
ATOM 750 N N . ILE A 1 96 ? -11.045 -12.986 15.175 1.00 96.81 96 ILE A N 1
ATOM 751 C CA . ILE A 1 96 ? -11.687 -14.297 15.052 1.00 96.81 96 ILE A CA 1
ATOM 752 C C . ILE A 1 96 ? -13.139 -14.191 15.527 1.00 96.81 96 ILE A C 1
ATOM 754 O O . ILE A 1 96 ? -13.426 -13.588 16.560 1.00 96.81 96 ILE A O 1
ATOM 758 N N . ILE A 1 97 ? -14.050 -14.808 14.777 1.00 96.94 97 ILE A N 1
ATOM 759 C CA . ILE A 1 97 ? -15.477 -14.838 15.100 1.00 96.94 97 ILE A CA 1
ATOM 760 C C . ILE A 1 97 ? -15.767 -16.046 15.996 1.00 96.94 97 ILE A C 1
ATOM 762 O O . ILE A 1 97 ? -15.351 -17.165 15.696 1.00 96.94 97 ILE A O 1
ATOM 766 N N . VAL A 1 98 ? -16.511 -15.819 17.080 1.00 97.06 98 VAL A N 1
ATOM 767 C CA . VAL A 1 98 ? -16.975 -16.850 18.021 1.00 97.06 98 VAL A CA 1
ATOM 768 C C . VAL A 1 98 ? -18.492 -16.731 18.189 1.00 97.06 98 VAL A C 1
ATOM 770 O O . VAL A 1 98 ? -19.051 -15.640 18.084 1.00 97.06 98 VAL A O 1
ATOM 773 N N . VAL A 1 99 ? -19.174 -17.854 18.433 1.00 97.56 99 VAL A N 1
ATOM 774 C CA . VAL A 1 99 ? -20.636 -17.894 18.599 1.00 97.56 99 VAL A CA 1
ATOM 775 C C . VAL A 1 99 ? -21.052 -17.183 19.894 1.00 97.56 99 VAL A C 1
ATOM 777 O O . VAL A 1 99 ? -20.608 -17.556 20.977 1.00 97.56 99 VAL A O 1
ATOM 780 N N . GLY A 1 100 ? -21.937 -16.185 19.784 1.00 96.38 100 GLY A N 1
ATOM 781 C CA . GLY A 1 100 ? -22.509 -15.434 20.909 1.00 96.38 100 GLY A CA 1
ATOM 782 C C . GLY A 1 100 ? -24.023 -15.647 21.035 1.00 96.38 100 GLY A C 1
ATOM 783 O O . GLY A 1 100 ? -24.781 -14.806 20.558 1.00 96.38 100 GLY A O 1
ATOM 784 N N . PRO A 1 101 ? -24.494 -16.743 21.660 1.00 97.00 101 PRO A N 1
ATOM 785 C CA . PRO A 1 101 ? -25.907 -17.144 21.625 1.00 97.00 101 PRO A CA 1
ATOM 786 C C . PRO A 1 101 ? -26.856 -16.203 22.387 1.00 97.00 101 PRO A C 1
ATOM 788 O O . PRO A 1 101 ? -28.061 -16.242 22.168 1.00 97.00 101 PRO A O 1
ATOM 791 N N . SER A 1 102 ? -26.335 -15.361 23.282 1.00 97.50 102 SER A N 1
ATOM 792 C CA . SER A 1 102 ? -27.110 -14.381 24.054 1.00 97.50 102 SER A CA 1
ATOM 793 C C . SER A 1 102 ? -27.349 -13.055 23.320 1.00 97.50 102 SER A C 1
ATOM 795 O O . SER A 1 102 ? -28.051 -12.185 23.840 1.00 97.50 102 SER A O 1
ATOM 797 N N . LEU A 1 103 ? -26.759 -12.863 22.136 1.00 97.44 103 LEU A N 1
ATOM 798 C CA . LEU A 1 103 ? -26.872 -11.626 21.368 1.00 97.44 103 LEU A CA 1
ATOM 799 C C . LEU A 1 103 ? -28.123 -11.637 20.481 1.00 97.44 103 LEU A C 1
ATOM 801 O O . LEU A 1 103 ? -28.457 -12.633 19.845 1.00 97.44 103 LEU A O 1
ATOM 805 N N . SER A 1 104 ? -28.811 -10.498 20.411 1.00 97.50 104 SER A N 1
ATOM 806 C CA . SER A 1 104 ? -29.897 -10.283 19.449 1.00 97.50 104 SER A CA 1
ATOM 807 C C . SER A 1 104 ? -29.358 -10.139 18.021 1.00 97.50 104 SER A C 1
ATOM 809 O O . SER A 1 104 ? -28.209 -9.754 17.833 1.00 97.50 104 SER A O 1
ATOM 811 N N . LEU A 1 105 ? -30.215 -10.339 17.011 1.00 97.19 105 LEU A N 1
ATOM 812 C CA . LEU A 1 105 ? -29.839 -10.312 15.585 1.00 97.19 105 LEU A CA 1
ATOM 813 C C . LEU A 1 105 ? -29.089 -9.040 15.136 1.00 97.19 105 LEU A C 1
ATOM 815 O O . LEU A 1 105 ? -28.257 -9.099 14.242 1.00 97.19 105 LEU A O 1
ATOM 819 N N . HIS A 1 106 ? -29.377 -7.892 15.751 1.00 96.62 106 HIS A N 1
ATOM 820 C CA 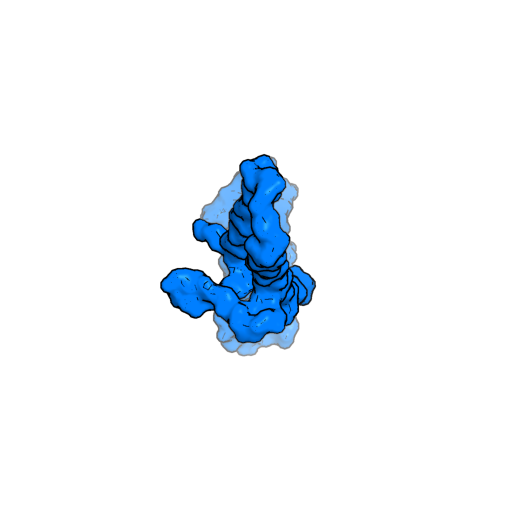. HIS A 1 106 ? -28.777 -6.596 15.412 1.00 96.62 106 HIS A CA 1
ATOM 821 C C . HIS A 1 106 ? -27.510 -6.268 16.223 1.00 96.62 106 HIS A C 1
ATOM 823 O O . HIS A 1 106 ? -27.011 -5.148 16.139 1.00 96.62 106 HIS A O 1
ATOM 829 N N . ARG A 1 107 ? -27.019 -7.190 17.063 1.00 95.94 107 ARG A N 1
ATOM 830 C CA . ARG A 1 107 ? -25.879 -6.962 17.962 1.00 95.94 107 ARG A CA 1
ATOM 831 C C . ARG A 1 107 ? -24.694 -7.837 17.580 1.00 95.94 107 ARG A C 1
ATOM 833 O O . ARG A 1 107 ? -24.856 -8.973 17.148 1.00 95.94 107 ARG A O 1
ATOM 840 N N . CYS A 1 108 ? -23.495 -7.326 17.833 1.00 95.38 108 CYS A N 1
ATOM 841 C CA . CYS A 1 108 ? -22.260 -8.100 17.827 1.00 95.38 108 CYS A CA 1
ATOM 842 C C . CYS A 1 108 ? -21.432 -7.746 19.067 1.00 95.38 108 CYS A C 1
ATOM 844 O O . CYS A 1 108 ? -21.577 -6.657 19.621 1.00 95.38 108 CYS A O 1
ATOM 846 N N . GLY A 1 109 ? -20.608 -8.686 19.531 1.00 94.38 109 GLY A N 1
ATOM 847 C CA . GLY A 1 109 ? -19.620 -8.421 20.572 1.00 94.38 109 GLY A CA 1
ATOM 848 C C . GLY A 1 109 ? -18.291 -8.043 19.931 1.00 94.38 109 GLY A C 1
ATOM 849 O O . GLY A 1 109 ? -17.812 -8.772 19.061 1.00 94.38 109 GLY A O 1
ATOM 850 N N . LEU A 1 110 ? -17.694 -6.936 20.366 1.00 94.50 110 LEU A N 1
ATOM 851 C CA . LEU A 1 110 ? -16.363 -6.523 19.940 1.00 94.50 110 LEU A CA 1
ATOM 852 C C . LEU A 1 110 ? -15.378 -6.662 21.117 1.00 94.50 110 LEU A C 1
ATOM 854 O O . LEU A 1 110 ? -15.740 -6.421 22.269 1.00 94.50 110 LEU A O 1
ATOM 858 N N . PRO A 1 111 ? -14.126 -7.089 20.875 1.00 93.75 111 PRO A N 1
ATOM 859 C CA . PRO A 1 111 ? -13.088 -7.038 21.900 1.00 93.75 111 PRO A CA 1
ATOM 860 C C . PRO A 1 111 ? -12.807 -5.590 22.312 1.00 93.75 111 PRO A C 1
ATOM 862 O O . PRO A 1 111 ? -12.635 -4.733 21.443 1.00 93.75 111 PRO A O 1
ATOM 865 N N . ARG A 1 112 ? -12.682 -5.324 23.618 1.00 89.62 112 ARG A N 1
ATOM 866 C CA . ARG A 1 112 ? -12.475 -3.963 24.154 1.00 89.62 112 ARG A CA 1
ATOM 867 C C . ARG A 1 112 ? -11.256 -3.270 23.547 1.00 89.62 112 ARG A C 1
ATOM 869 O O . ARG A 1 112 ? -11.270 -2.066 23.312 1.00 89.62 112 ARG A O 1
ATOM 876 N N . GLU A 1 113 ? -10.195 -4.028 23.283 1.00 90.31 113 GLU A N 1
ATOM 877 C CA . GLU A 1 113 ? -8.975 -3.531 22.645 1.00 90.31 113 GLU A CA 1
ATOM 878 C C . GLU A 1 113 ? -9.218 -3.038 21.215 1.00 90.31 113 GLU A C 1
ATOM 880 O O . GLU A 1 113 ? -8.585 -2.078 20.787 1.00 90.31 113 GLU A O 1
ATOM 885 N N . ILE A 1 114 ? -10.130 -3.676 20.479 1.00 93.69 114 ILE A N 1
ATOM 886 C CA . ILE A 1 114 ? -10.492 -3.259 19.121 1.00 93.69 114 ILE A CA 1
ATOM 887 C C . ILE A 1 114 ? -11.437 -2.061 19.188 1.00 93.69 114 ILE A C 1
ATOM 889 O O . ILE A 1 114 ? -11.243 -1.099 18.449 1.00 93.69 114 ILE A O 1
ATOM 893 N N . GLU A 1 115 ? -12.415 -2.080 20.097 1.00 93.50 115 GLU A N 1
ATOM 894 C CA . GLU A 1 115 ? -13.340 -0.959 20.300 1.00 93.50 115 GLU A CA 1
ATOM 895 C C . GLU A 1 115 ? -12.582 0.346 20.589 1.00 93.50 115 GLU A C 1
ATOM 897 O O . GLU A 1 115 ? -12.798 1.353 19.917 1.00 93.50 115 GLU A O 1
ATOM 902 N N . ILE A 1 116 ? -11.632 0.341 21.530 1.00 92.94 116 ILE A N 1
ATOM 903 C CA . ILE A 1 116 ? -10.914 1.573 21.889 1.00 92.94 116 ILE A CA 1
ATOM 904 C C . ILE A 1 116 ? -10.051 2.124 20.754 1.00 92.94 116 ILE A C 1
ATOM 906 O O . ILE A 1 116 ? -9.882 3.339 20.670 1.00 92.94 116 ILE A O 1
ATOM 910 N N . GLU A 1 117 ? -9.519 1.266 19.882 1.00 93.12 117 GLU A N 1
ATOM 911 C CA . GLU A 1 117 ? -8.703 1.705 18.750 1.00 93.12 117 GLU A CA 1
ATOM 912 C C . GLU A 1 117 ? -9.580 2.247 17.614 1.00 93.12 117 GLU A C 1
ATOM 914 O O . GLU A 1 117 ? -9.308 3.328 17.090 1.00 93.12 117 GLU A O 1
ATOM 919 N N . LEU A 1 118 ? -10.689 1.566 17.297 1.00 95.06 118 LEU A N 1
ATOM 920 C CA . LEU A 1 118 ? -11.656 2.026 16.293 1.00 95.06 118 LEU A CA 1
ATOM 921 C C . LEU A 1 118 ? -12.286 3.370 16.679 1.00 95.06 118 LEU A C 1
ATOM 923 O O . LEU A 1 118 ? -12.454 4.246 15.830 1.00 95.06 118 LEU A O 1
ATOM 927 N N . PHE A 1 119 ? -12.598 3.561 17.962 1.00 95.06 119 PHE A N 1
ATOM 928 C CA . PHE A 1 119 ? -13.262 4.765 18.464 1.00 95.06 119 PHE A CA 1
ATOM 929 C C . PHE A 1 119 ? -12.303 5.768 19.124 1.00 95.06 119 PHE A C 1
ATOM 931 O O . PHE A 1 119 ? -12.756 6.744 19.729 1.00 95.06 119 PHE A O 1
ATOM 938 N N . GLN A 1 120 ? -10.983 5.595 18.980 1.00 94.12 120 GLN A N 1
ATOM 939 C CA . GLN A 1 120 ? -9.965 6.382 19.691 1.00 94.12 120 GLN A CA 1
ATOM 940 C C . GLN A 1 120 ? -10.175 7.897 19.548 1.00 94.12 120 GLN A C 1
ATOM 942 O O . GLN A 1 120 ? -10.088 8.640 20.526 1.00 94.12 120 GLN A O 1
ATOM 947 N N . THR A 1 121 ? -10.510 8.368 18.345 1.00 95.19 121 THR A N 1
ATOM 948 C CA . THR A 1 121 ? -10.779 9.789 18.071 1.00 95.19 121 THR A CA 1
ATOM 949 C C . THR A 1 121 ? -11.961 10.324 18.887 1.00 95.19 121 THR A C 1
ATOM 951 O O . THR A 1 121 ? -11.898 11.432 19.428 1.00 95.19 121 THR A O 1
ATOM 954 N N . PHE A 1 122 ? -13.027 9.535 19.025 1.00 95.31 122 PHE A N 1
ATOM 955 C CA . PHE A 1 122 ? -14.211 9.908 19.797 1.00 95.31 122 PHE A CA 1
ATOM 956 C C . PHE A 1 122 ? -13.929 9.891 21.300 1.00 95.31 122 PHE A C 1
ATOM 958 O O . PHE 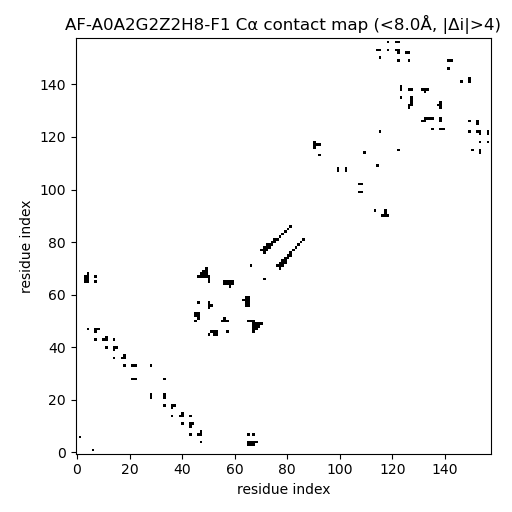A 1 122 ? -14.307 10.832 21.999 1.00 95.31 122 PHE A O 1
ATOM 965 N N . VAL A 1 123 ? -13.178 8.897 21.780 1.00 94.88 123 VAL A N 1
ATOM 966 C CA . VAL A 1 123 ? -12.751 8.813 23.185 1.00 94.88 123 VAL A CA 1
ATOM 967 C C . VAL A 1 123 ? -11.852 9.996 23.558 1.00 94.88 123 VAL A C 1
ATOM 969 O O . VAL A 1 123 ? -12.066 10.634 24.588 1.00 94.88 123 VAL A O 1
ATOM 972 N N . ILE A 1 124 ? -10.891 10.365 22.700 1.00 95.44 124 ILE A N 1
ATOM 973 C CA . ILE A 1 124 ? -10.043 11.556 22.898 1.00 95.44 124 ILE A CA 1
ATOM 974 C C . ILE A 1 124 ? -10.905 12.818 23.005 1.00 95.44 124 ILE A C 1
ATOM 976 O O . ILE A 1 124 ? -10.694 13.639 23.902 1.00 95.44 124 ILE A O 1
ATOM 980 N N . ARG A 1 125 ? -11.891 12.976 22.115 1.00 95.50 125 ARG A N 1
ATOM 981 C CA . ARG A 1 125 ? -12.812 14.118 22.145 1.00 95.50 125 ARG A CA 1
ATOM 982 C C . ARG A 1 125 ? -13.635 14.148 23.437 1.00 95.50 125 ARG A C 1
ATOM 984 O O . ARG A 1 125 ? -13.793 15.224 24.013 1.00 95.50 125 ARG A O 1
ATOM 991 N N . GLY A 1 126 ? -14.129 12.999 23.898 1.00 94.31 126 GLY A N 1
ATOM 992 C CA . GLY A 1 126 ? -14.864 12.867 25.160 1.00 94.31 126 GLY A CA 1
ATOM 993 C C . GLY A 1 126 ? -14.022 13.281 26.368 1.00 94.31 126 GLY A C 1
ATOM 994 O O . GLY A 1 126 ? -14.443 14.142 27.141 1.00 94.31 126 GLY A O 1
ATOM 995 N N . LEU A 1 127 ? -12.789 12.769 26.456 1.00 94.12 127 LEU A N 1
ATOM 996 C CA . LEU A 1 127 ? -11.838 13.090 27.527 1.00 94.12 127 LEU A CA 1
ATOM 997 C C . LEU A 1 127 ? -11.548 14.591 27.627 1.00 94.12 127 LEU A C 1
ATOM 999 O O . LEU A 1 127 ? -11.477 15.136 28.727 1.00 94.12 127 LEU A O 1
ATOM 1003 N N . ILE A 1 128 ? -11.376 15.268 26.491 1.00 94.94 128 ILE A N 1
ATOM 1004 C CA . ILE A 1 128 ? -11.108 16.712 26.473 1.00 94.94 128 ILE A CA 1
ATOM 1005 C C . ILE A 1 128 ? -12.368 17.502 26.845 1.00 94.94 128 ILE A C 1
ATOM 1007 O O . ILE A 1 128 ? -12.295 18.427 27.652 1.00 94.94 128 ILE A O 1
ATOM 1011 N N . ARG A 1 129 ? -13.536 17.127 26.303 1.00 95.06 129 ARG A N 1
ATOM 1012 C CA . ARG A 1 129 ? -14.805 17.832 26.551 1.00 95.06 129 ARG A CA 1
ATOM 1013 C C . ARG A 1 129 ? -15.234 17.775 28.017 1.00 95.06 129 ARG A C 1
ATOM 1015 O O . ARG A 1 129 ? -15.787 18.744 28.516 1.00 95.06 129 ARG A O 1
ATOM 1022 N N . GLN A 1 130 ? -14.974 16.662 28.694 1.00 93.44 130 GLN A N 1
ATOM 1023 C CA . GLN A 1 130 ? -15.269 16.497 30.119 1.00 93.44 130 GLN A CA 1
ATOM 1024 C C . GLN A 1 130 ? -14.157 17.056 31.028 1.00 93.44 130 GLN A C 1
ATOM 1026 O O . GLN A 1 130 ? -14.174 16.827 32.233 1.00 93.44 130 GLN A O 1
ATOM 1031 N N . HIS A 1 131 ? -13.164 17.763 30.471 1.00 93.56 131 HIS A N 1
ATOM 1032 C CA . HIS A 1 131 ? -11.994 18.284 31.193 1.00 93.56 131 HIS A CA 1
ATOM 1033 C C . HIS A 1 131 ? -11.155 17.208 31.909 1.00 93.56 131 HIS A C 1
ATOM 1035 O O . HIS A 1 131 ? -10.347 17.506 32.787 1.00 93.56 131 HIS A O 1
ATOM 1041 N N . LEU A 1 132 ? -11.287 15.946 31.492 1.00 90.94 132 LEU A N 1
ATOM 1042 C CA . LEU A 1 132 ? -10.515 14.818 32.009 1.00 90.94 132 LEU A CA 1
ATOM 1043 C C . LEU A 1 132 ? -9.125 14.736 31.366 1.00 90.94 132 LEU A C 1
ATOM 1045 O O . LEU A 1 132 ? -8.229 14.099 31.920 1.00 90.94 132 LEU A O 1
ATOM 1049 N N . ALA A 1 133 ? -8.909 15.380 30.221 1.00 94.12 133 ALA A N 1
ATOM 1050 C CA . ALA A 1 133 ? -7.599 15.580 29.612 1.00 94.12 133 ALA A CA 1
ATOM 1051 C C . ALA A 1 133 ? -7.445 17.030 29.138 1.00 94.12 133 ALA A C 1
ATOM 1053 O O . ALA A 1 133 ? -8.362 17.596 28.553 1.00 94.12 133 ALA A O 1
ATOM 1054 N N . SER A 1 134 ? -6.268 17.621 29.352 1.00 94.44 134 SER A N 1
ATOM 1055 C CA . SER A 1 134 ? -5.986 19.007 28.952 1.00 94.44 134 SER A CA 1
ATOM 1056 C C . SER A 1 134 ? -5.683 19.161 27.459 1.00 94.44 134 SER A C 1
ATOM 1058 O O . SER A 1 134 ? -5.882 20.232 26.897 1.00 94.44 134 SER A O 1
ATOM 1060 N N . ASN A 1 135 ? -5.184 18.108 26.806 1.00 94.62 135 ASN A N 1
ATOM 1061 C CA . ASN A 1 135 ? -4.862 18.097 25.381 1.00 94.62 135 ASN A CA 1
ATOM 1062 C C . ASN A 1 135 ? -4.868 16.665 24.812 1.00 94.62 135 ASN A C 1
ATOM 1064 O O . ASN A 1 135 ? -4.993 15.680 25.546 1.00 94.62 135 ASN A O 1
ATOM 1068 N N . ILE A 1 136 ? -4.695 16.553 23.489 1.00 95.69 136 ILE A N 1
ATOM 1069 C CA . ILE A 1 136 ? -4.690 15.275 22.755 1.00 95.69 136 ILE A CA 1
ATOM 1070 C C . ILE A 1 136 ? -3.580 14.335 23.249 1.00 95.69 136 ILE A C 1
ATOM 1072 O O . ILE A 1 136 ? -3.804 13.131 23.350 1.00 95.69 136 ILE A O 1
ATOM 1076 N N . GLY A 1 137 ? -2.394 14.858 23.575 1.00 95.12 137 GLY A N 1
ATOM 1077 C CA . GLY A 1 137 ? -1.271 14.050 24.060 1.00 95.12 137 GLY A CA 1
ATOM 1078 C C . GLY A 1 137 ? -1.581 13.377 25.397 1.00 95.12 137 GLY A C 1
ATOM 1079 O O . GLY A 1 137 ? -1.406 12.167 25.540 1.00 95.12 137 GLY A O 1
ATOM 1080 N N . VAL A 1 138 ? -2.134 14.139 26.345 1.00 94.19 138 VAL A N 1
ATOM 1081 C CA . VAL A 1 138 ? -2.569 13.624 27.652 1.00 94.19 138 VAL A CA 1
ATOM 1082 C C . VAL A 1 138 ? -3.705 12.616 27.485 1.00 94.19 138 VAL A C 1
ATOM 1084 O O . VAL A 1 138 ? -3.676 11.562 28.118 1.00 94.19 138 VAL A O 1
ATOM 1087 N N . ALA A 1 139 ? -4.673 12.885 26.604 1.00 94.12 139 ALA A N 1
ATOM 1088 C CA . ALA A 1 139 ? -5.759 11.948 26.313 1.00 94.12 139 ALA A CA 1
ATOM 1089 C C . ALA A 1 139 ? -5.230 10.614 25.756 1.00 94.12 139 ALA A C 1
ATOM 1091 O O . ALA A 1 139 ? -5.593 9.552 26.260 1.00 94.12 139 ALA A O 1
ATOM 1092 N N . LYS A 1 140 ? -4.304 10.657 24.788 1.00 94.12 140 LYS A N 1
ATOM 1093 C CA . LYS A 1 140 ? -3.642 9.458 24.248 1.00 94.12 140 LYS A CA 1
ATOM 1094 C C . LYS A 1 140 ? -2.862 8.690 25.318 1.00 94.12 140 LYS A C 1
ATOM 1096 O O . LYS A 1 140 ? -2.926 7.464 25.330 1.00 94.12 140 LYS A O 1
ATOM 1101 N N . SER A 1 141 ? -2.166 9.379 26.230 1.00 93.06 141 SER A N 1
ATOM 1102 C CA . SER A 1 141 ? -1.478 8.724 27.358 1.00 93.06 141 SER A CA 1
ATOM 1103 C C . SER A 1 141 ? -2.471 8.001 28.266 1.00 93.06 141 SER A C 1
ATOM 1105 O O . SER A 1 141 ? -2.289 6.823 28.558 1.00 93.06 141 SER A O 1
ATOM 1107 N N . LYS A 1 142 ? -3.580 8.660 28.634 1.00 90.56 142 LYS A N 1
ATOM 1108 C CA . LYS A 1 142 ? -4.625 8.062 29.481 1.00 90.56 142 LYS A CA 1
ATOM 1109 C C . LYS A 1 142 ? -5.263 6.819 28.851 1.00 90.56 142 LYS A C 1
ATOM 1111 O O . LYS A 1 142 ? -5.545 5.864 29.571 1.00 90.56 142 LYS A O 1
ATOM 1116 N N . ILE A 1 143 ? -5.455 6.824 27.530 1.00 92.12 143 ILE A N 1
ATOM 1117 C CA . ILE A 1 143 ? -5.945 5.668 26.765 1.00 92.12 143 ILE A CA 1
ATOM 1118 C C . ILE A 1 143 ? -4.922 4.522 26.796 1.00 92.12 143 ILE A C 1
ATOM 1120 O O . ILE A 1 143 ? -5.280 3.388 27.106 1.00 92.12 143 ILE A O 1
ATOM 1124 N N . ARG A 1 144 ? -3.635 4.810 26.550 1.00 90.25 144 ARG A N 1
ATOM 1125 C CA . ARG A 1 144 ? -2.551 3.806 26.585 1.00 90.25 144 ARG A CA 1
ATOM 1126 C C . ARG A 1 144 ? -2.360 3.174 27.962 1.00 90.25 144 ARG A C 1
ATOM 1128 O O . ARG A 1 144 ? -2.102 1.980 28.053 1.00 90.25 144 ARG A O 1
ATOM 1135 N N . GLU A 1 145 ? -2.529 3.959 29.021 1.00 89.44 145 GLU A N 1
ATOM 1136 C CA . GLU A 1 145 ? -2.494 3.500 30.415 1.00 89.44 145 GLU A CA 1
ATOM 1137 C C . GLU A 1 145 ? -3.711 2.636 30.801 1.00 89.44 145 GLU A C 1
ATOM 1139 O O . GLU A 1 145 ? -3.789 2.179 31.940 1.00 89.44 145 GLU A O 1
ATOM 1144 N N . LYS A 1 146 ? -4.667 2.410 29.881 1.00 80.50 146 LYS A N 1
ATOM 1145 C CA . LYS A 1 146 ? -5.904 1.637 30.095 1.00 80.50 146 LYS A CA 1
ATOM 1146 C C . LYS A 1 146 ? -6.685 2.090 31.334 1.00 80.50 146 LYS A C 1
ATOM 1148 O O . LYS A 1 146 ? -7.268 1.271 32.047 1.00 80.50 146 LYS A O 1
ATOM 1153 N N . LYS A 1 147 ? -6.694 3.402 31.606 1.00 81.31 147 LYS A N 1
ATOM 1154 C CA . LYS A 1 147 ? -7.408 3.953 32.765 1.00 81.31 147 LYS A CA 1
ATOM 1155 C C . LYS A 1 147 ? -8.909 3.633 32.670 1.00 81.31 147 LYS A C 1
ATOM 1157 O O . LYS A 1 147 ? -9.465 3.797 31.586 1.00 81.31 147 LYS A O 1
ATOM 1162 N N . PRO A 1 148 ? -9.580 3.272 33.783 1.00 86.94 148 PRO A N 1
ATOM 1163 C CA . PRO A 1 148 ? -11.010 2.928 33.797 1.00 86.94 148 PRO A CA 1
ATOM 1164 C C . PRO A 1 148 ? -11.907 3.970 33.117 1.00 86.94 148 PRO A C 1
ATOM 1166 O O . PRO A 1 148 ? -12.808 3.625 32.365 1.00 86.94 148 PRO A O 1
ATOM 1169 N N . ILE A 1 149 ? -11.556 5.245 33.288 1.00 85.81 149 ILE A N 1
ATOM 1170 C CA . ILE A 1 149 ? -12.230 6.410 32.701 1.00 85.81 149 ILE A CA 1
ATOM 1171 C C . ILE A 1 149 ? -12.333 6.325 31.166 1.00 85.81 149 ILE A C 1
ATOM 1173 O O . ILE A 1 149 ? -13.309 6.781 30.580 1.00 85.81 149 ILE A O 1
ATOM 1177 N N . ALA A 1 150 ? -11.337 5.746 30.486 1.00 86.50 150 ALA A N 1
ATOM 1178 C CA . ALA A 1 150 ? -11.389 5.594 29.032 1.00 86.50 150 ALA A CA 1
ATOM 1179 C C . ALA A 1 150 ? -12.484 4.602 28.604 1.00 86.50 150 ALA A C 1
ATOM 1181 O O . ALA A 1 150 ? -13.086 4.785 27.549 1.00 86.50 150 ALA A O 1
ATOM 1182 N N . TRP A 1 151 ? -12.767 3.592 29.433 1.00 89.00 151 TRP A N 1
ATOM 1183 C CA . TRP A 1 151 ? -13.831 2.618 29.192 1.00 89.00 151 TRP A CA 1
ATOM 1184 C C . TRP A 1 151 ? -15.212 3.202 29.451 1.00 89.00 151 TRP A C 1
ATOM 1186 O O . TRP A 1 151 ? -16.128 2.926 28.687 1.00 89.00 151 TRP A O 1
ATOM 1196 N N . GLU A 1 152 ? -15.353 4.039 30.476 1.00 90.00 152 GLU A N 1
ATOM 1197 C CA . GLU A 1 152 ? -16.602 4.756 30.756 1.00 90.00 152 GLU A CA 1
ATOM 1198 C C . GLU A 1 152 ? -16.984 5.657 29.576 1.00 90.00 152 GLU A C 1
ATOM 1200 O O . GLU A 1 152 ? -18.082 5.547 29.039 1.00 90.00 152 GLU A O 1
ATOM 1205 N N . ILE A 1 153 ? -16.036 6.458 29.082 1.00 90.88 153 ILE A N 1
ATOM 1206 C C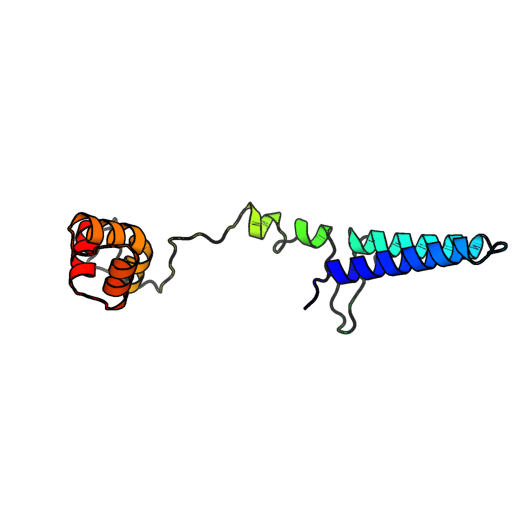A . ILE A 1 153 ? -16.263 7.329 27.920 1.00 90.88 153 ILE A CA 1
ATOM 1207 C C . ILE A 1 153 ? -16.531 6.515 26.653 1.00 90.88 153 ILE A C 1
ATOM 1209 O O . ILE A 1 153 ? -17.338 6.923 25.825 1.00 90.88 153 ILE A O 1
ATOM 1213 N N . LEU A 1 154 ? -15.871 5.367 26.480 1.00 91.00 154 LEU A N 1
ATOM 1214 C CA . LEU A 1 154 ? -16.135 4.487 25.343 1.00 91.00 154 LEU A CA 1
ATOM 1215 C C . LEU A 1 154 ? -17.581 3.965 25.356 1.00 91.00 154 LEU A C 1
ATOM 1217 O O . LEU A 1 154 ? -18.215 3.955 24.308 1.00 91.00 154 LEU A O 1
ATOM 1221 N N . GLN A 1 155 ? -18.116 3.599 26.526 1.00 90.00 155 GLN A N 1
ATOM 1222 C CA . GLN A 1 155 ? -19.517 3.180 26.671 1.00 90.00 155 GLN A CA 1
ATOM 1223 C C . GLN A 1 155 ? -20.517 4.321 26.438 1.00 90.00 155 GLN A C 1
ATOM 1225 O O . GLN A 1 155 ? -21.644 4.053 26.055 1.00 90.00 155 GLN A O 1
ATOM 1230 N N . GLU A 1 156 ? -20.136 5.583 26.656 1.00 89.44 156 GLU A N 1
ATOM 1231 C CA . GLU A 1 156 ? -20.983 6.733 26.292 1.00 89.44 156 GLU A CA 1
ATOM 1232 C C . GLU A 1 156 ? -20.983 7.023 24.783 1.00 89.44 156 GLU A C 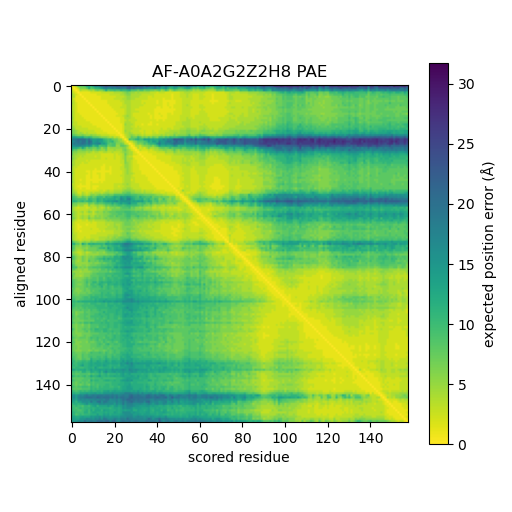1
ATOM 1234 O O . GLU A 1 156 ? -21.903 7.662 24.269 1.00 89.44 156 GLU A O 1
ATOM 1239 N N . VAL A 1 157 ? -19.914 6.634 24.082 1.00 87.12 157 VAL A N 1
ATOM 1240 C CA . VAL A 1 157 ? -19.745 6.852 22.638 1.00 87.12 157 VAL A CA 1
ATOM 1241 C C . VAL A 1 157 ? -20.433 5.760 21.813 1.00 87.12 157 VAL A C 1
ATOM 1243 O O . VAL A 1 157 ? -20.884 6.058 20.704 1.00 87.12 157 VAL A O 1
ATOM 1246 N N . MET A 1 158 ? -20.467 4.526 22.325 1.00 82.81 158 MET A N 1
ATOM 1247 C CA . MET A 1 158 ? -21.079 3.350 21.690 1.00 82.81 158 MET A CA 1
ATOM 1248 C C . MET A 1 158 ? -22.572 3.236 21.990 1.00 82.81 158 MET A C 1
ATOM 1250 O O . MET A 1 158 ? -23.311 2.863 21.051 1.00 82.81 158 MET A O 1
#

Radius of gyration: 29.7 Å; Cα contacts (8 Å, |Δi|>4): 130; chains: 1; bounding box: 63×37×75 Å

Mean predicted aligned error: 7.41 Å

Solvent-accessible surface area (backbone atoms only — not comparable to full-atom values): 9439 Å² total; per-residue (Å²): 135,81,55,54,53,56,55,38,48,52,48,32,52,52,38,48,48,52,45,50,51,49,67,72,72,40,99,79,62,58,67,69,60,51,53,53,42,53,49,54,30,50,53,32,48,44,37,36,48,38,27,64,78,83,71,65,66,54,55,51,99,83,71,46,70,54,55,19,55,48,53,47,42,76,35,80,89,2,46,50,49,55,58,69,76,37,71,92,64,83,81,68,86,87,79,87,88,74,93,61,90,89,56,55,97,93,56,82,90,74,59,67,76,55,49,51,61,59,42,37,71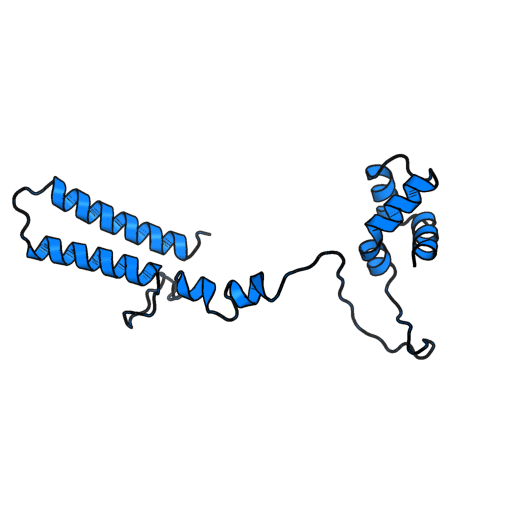,58,39,42,50,47,33,41,73,71,68,75,18,95,46,70,68,55,26,53,49,45,52,74,69,64,41,69,67,52,55,56,45,42,63,75,74,106

InterPro domains:
  IPR006592 RNA polymerase, N-terminal [SM00663] (2-158)
  IPR007080 RNA polymerase Rpb1, domain 1 [PF04997] (2-84)
  IPR045867 DNA-directed RNA polymerase, subunit beta-prime [PTHR19376] (3-136)

Sequence (158 aa):
MSSDINELYRRVIYRNNTLTDLLTTSRSTPGELVMCQEKLVQEAVDTLLDNGIQGQLMRDGHNKVYKSFSNVIESKKGRFCETLLGKQVDYSGCSIIVVGPSLSLHRCGLPREIEIELFQTFVIRGLIRQHLASNIGVAKSKIREKKPIAWEILQEVM